Protein AF-A0A4U7F8F3-F1 (afdb_monomer)

Solvent-accessible surface area (backbone atoms only — not comparable to full-atom values): 6082 Å² total; per-residue (Å²): 110,51,50,64,53,14,52,54,34,30,51,51,12,53,49,30,37,76,73,66,38,24,72,71,12,37,61,33,18,54,53,15,28,51,27,18,53,56,33,23,55,53,24,49,52,49,16,52,54,25,49,74,71,72,36,58,70,35,15,55,49,23,49,51,39,22,58,34,30,50,32,49,26,54,17,33,49,25,46,36,50,22,25,52,34,54,61,68,69,50,56,68,66,64,32,48,52,24,50,52,52,19,52,52,30,48,54,56,28,72,71,49,85,64,76,52,72,67,56,45,35,52,58,69,67,68,114

Nearest PDB structures (foldseek):
  8tn1-assembly1_B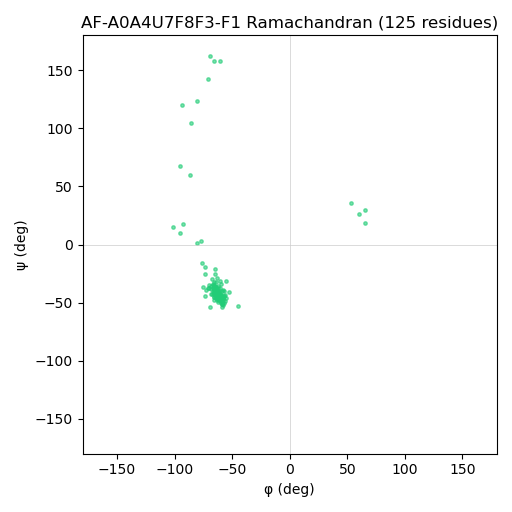  TM=7.000E-01  e=4.418E-02  synthetic construct
  8tn6-assembly1_C  TM=7.077E-01  e=1.074E-01  synthetic construct
  6x8n-assembly2_B  TM=7.030E-01  e=1.131E-01  synthetic construct
  8jh6-assembly1_B  TM=7.076E-01  e=5.145E-01  synthetic construct
  2cmr-assembly1_A  TM=4.660E-01  e=3.202E+00  Human immunodeficiency virus 1

Foldseek 3Di:
DLLVQLVVLLVVLVVCVVVVVLVVSQVSLVVSLVSLVVLLVVLCVQLVVCVVVVLNVLNVLSVLSNVLSVLLSQLSVLSNQLSVCSVVVHDPVSNVVSVVSSVVSVVVSVVRDRDDPVVSCVSVVVD

Secondary structure (DSSP, 8-state):
-HHHHHHHHHHHHHHHHHTT-HHHHHHHHHHHHHHHHHHHHHHHHHHHHHHHTT-HHHHHHHHHHHHHHHHHHHHHHHHHHHHHHHHTT--HHHHHHHHHHHHHHHHHHHTS-PPPHHHHHHHTT--

Structure (mmCIF, N/CA/C/O backbone):
data_AF-A0A4U7F8F3-F1
#
_entry.id   AF-A0A4U7F8F3-F1
#
loop_
_atom_site.group_PDB
_atom_site.id
_atom_site.type_symbol
_atom_site.label_atom_id
_atom_site.label_alt_id
_atom_site.label_comp_id
_atom_site.label_asym_id
_atom_site.label_entity_id
_atom_site.label_seq_id
_atom_site.pdbx_PDB_ins_code
_atom_site.Cartn_x
_atom_site.Cartn_y
_atom_site.Cartn_z
_atom_site.occupancy
_atom_site.B_iso_or_equiv
_atom_site.auth_seq_id
_atom_site.auth_comp_id
_atom_site.auth_asym_id
_atom_site.auth_atom_id
_atom_site.pdbx_PDB_model_num
ATOM 1 N N . MET A 1 1 ? -5.940 11.068 4.038 1.00 60.62 1 MET A N 1
ATOM 2 C CA . MET A 1 1 ? -5.203 11.660 2.894 1.00 60.62 1 MET A CA 1
ATOM 3 C C . MET A 1 1 ? -3.974 10.829 2.549 1.00 60.62 1 MET A C 1
ATOM 5 O O . MET A 1 1 ? -3.929 10.367 1.422 1.00 60.62 1 MET A O 1
ATOM 9 N N . ALA A 1 2 ? -3.088 10.517 3.509 1.00 78.19 2 ALA A N 1
ATOM 10 C CA . ALA A 1 2 ? -1.854 9.741 3.287 1.00 78.19 2 ALA A CA 1
ATOM 11 C C . ALA A 1 2 ? -2.012 8.472 2.415 1.00 78.19 2 ALA A C 1
ATOM 13 O O . ALA A 1 2 ? -1.358 8.373 1.383 1.00 78.19 2 ALA A O 1
ATOM 14 N N . ARG A 1 3 ? -2.952 7.564 2.732 1.00 86.69 3 ARG A N 1
ATOM 15 C CA . ARG A 1 3 ? -3.224 6.353 1.922 1.00 86.69 3 ARG A CA 1
ATOM 16 C C . ARG A 1 3 ? -3.581 6.650 0.454 1.00 86.69 3 ARG A C 1
ATOM 18 O O . ARG A 1 3 ? -3.107 5.974 -0.460 1.00 86.69 3 ARG A O 1
ATOM 25 N N . ASN A 1 4 ? -4.436 7.643 0.205 1.00 86.81 4 ASN A N 1
ATOM 26 C CA . ASN A 1 4 ? -4.878 7.985 -1.155 1.00 86.81 4 ASN A CA 1
ATOM 27 C C . ASN A 1 4 ? -3.736 8.618 -1.965 1.00 86.81 4 ASN A C 1
ATOM 29 O O . ASN A 1 4 ? -3.579 8.331 -3.155 1.00 86.81 4 ASN A O 1
ATOM 33 N N . ASP A 1 5 ? -2.911 9.432 -1.305 1.00 91.50 5 ASP A N 1
ATOM 34 C CA . ASP A 1 5 ? -1.719 10.035 -1.903 1.00 91.50 5 ASP A CA 1
ATOM 35 C C . ASP A 1 5 ? -0.667 8.954 -2.221 1.00 91.50 5 ASP A C 1
ATOM 37 O O . ASP A 1 5 ? -0.118 8.924 -3.326 1.00 91.50 5 ASP A O 1
ATOM 41 N N . ALA A 1 6 ? -0.461 7.995 -1.309 1.00 93.75 6 ALA A N 1
ATOM 42 C CA . ALA A 1 6 ? 0.402 6.830 -1.512 1.00 93.75 6 ALA A CA 1
ATOM 43 C C . ALA A 1 6 ? -0.064 5.977 -2.701 1.00 93.75 6 ALA A C 1
ATOM 45 O O . ALA A 1 6 ? 0.735 5.614 -3.560 1.00 93.75 6 ALA A O 1
ATOM 46 N N . THR A 1 7 ? -1.374 5.745 -2.818 1.00 94.62 7 THR A N 1
ATOM 47 C CA . THR A 1 7 ? -1.976 5.013 -3.945 1.00 94.62 7 THR A CA 1
ATOM 48 C C . THR A 1 7 ? -1.720 5.700 -5.280 1.00 94.62 7 THR A C 1
ATOM 50 O O . THR A 1 7 ? -1.308 5.049 -6.240 1.00 94.62 7 THR A O 1
ATOM 53 N N . THR A 1 8 ? -1.898 7.020 -5.330 1.00 96.38 8 THR A N 1
ATOM 54 C CA . THR A 1 8 ? -1.623 7.809 -6.537 1.00 96.38 8 THR A CA 1
ATOM 55 C C . THR A 1 8 ? -0.143 7.720 -6.915 1.00 96.38 8 THR A C 1
ATOM 57 O O . THR A 1 8 ? 0.187 7.410 -8.057 1.00 96.38 8 THR A O 1
ATOM 60 N N . THR A 1 9 ? 0.749 7.895 -5.939 1.00 96.88 9 THR A N 1
ATOM 61 C CA . THR A 1 9 ? 2.206 7.846 -6.145 1.00 96.88 9 THR A CA 1
ATOM 62 C C . THR A 1 9 ? 2.672 6.457 -6.596 1.00 96.88 9 THR A C 1
ATOM 64 O O . THR A 1 9 ? 3.494 6.323 -7.504 1.00 96.88 9 THR A O 1
ATOM 67 N N . ARG A 1 10 ? 2.108 5.386 -6.026 1.00 97.62 10 ARG A N 1
ATOM 68 C CA . ARG A 1 10 ? 2.381 4.011 -6.458 1.00 97.62 10 ARG A CA 1
ATOM 69 C C . ARG A 1 10 ? 2.010 3.821 -7.924 1.00 97.62 10 ARG A C 1
ATOM 71 O O . ARG A 1 10 ? 2.780 3.226 -8.674 1.00 97.62 10 ARG A O 1
ATOM 78 N N . ASP A 1 11 ? 0.838 4.302 -8.332 1.00 97.44 11 ASP A N 1
ATOM 79 C CA . ASP A 1 11 ? 0.353 4.145 -9.703 1.00 97.44 11 ASP A CA 1
ATOM 80 C C . ASP A 1 11 ? 1.230 4.911 -10.712 1.00 97.44 11 ASP A C 1
ATOM 82 O O . ASP A 1 11 ? 1.453 4.422 -11.825 1.00 97.44 11 ASP A O 1
ATOM 86 N N . GLU A 1 12 ? 1.819 6.044 -10.316 1.00 97.69 12 GLU A N 1
ATOM 87 C CA . GLU A 1 12 ? 2.866 6.728 -11.092 1.00 97.69 12 GLU A CA 1
ATOM 88 C C . GLU A 1 12 ? 4.106 5.838 -11.264 1.00 97.69 12 GLU A C 1
ATOM 90 O O . GLU A 1 12 ? 4.585 5.646 -12.386 1.00 97.69 12 GLU A O 1
ATOM 95 N N . GLY A 1 13 ? 4.586 5.219 -10.181 1.00 97.44 13 GLY A N 1
ATOM 96 C CA . GLY A 1 13 ? 5.722 4.296 -10.224 1.00 97.44 13 GLY A CA 1
ATOM 97 C C . GLY A 1 13 ? 5.466 3.046 -11.070 1.00 97.44 13 GLY A C 1
ATOM 98 O O . GLY A 1 13 ? 6.308 2.649 -11.878 1.00 97.44 13 GLY A O 1
ATOM 99 N N . VAL A 1 14 ? 4.272 2.458 -10.967 1.00 97.69 14 VAL A N 1
ATOM 100 C CA . VAL A 1 14 ? 3.837 1.335 -11.816 1.00 97.69 14 VAL A CA 1
ATOM 101 C C . VAL A 1 14 ? 3.752 1.757 -13.285 1.00 97.69 14 VAL A C 1
ATOM 103 O O . VAL A 1 14 ? 4.145 0.992 -14.168 1.00 97.69 14 VAL A O 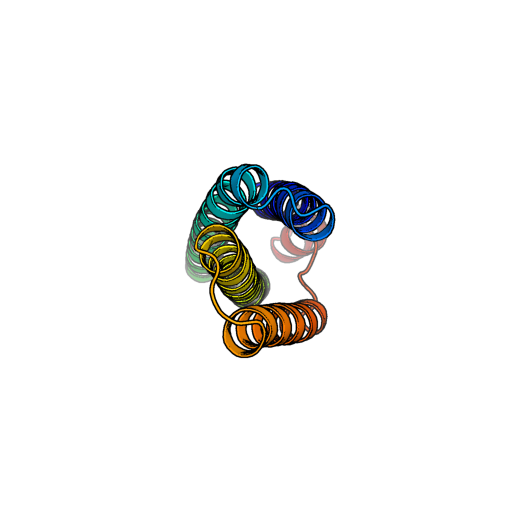1
ATOM 106 N N . THR A 1 15 ? 3.280 2.972 -13.570 1.00 98.25 15 THR A N 1
ATOM 107 C CA . THR A 1 15 ? 3.245 3.516 -14.936 1.00 98.25 15 THR A CA 1
ATOM 108 C C . THR A 1 15 ? 4.656 3.649 -15.506 1.00 98.25 15 THR A C 1
ATOM 110 O O . THR A 1 15 ? 4.930 3.110 -16.577 1.00 98.25 15 THR A O 1
ATOM 113 N N . ALA A 1 16 ? 5.583 4.252 -14.756 1.00 97.50 16 ALA A N 1
ATOM 114 C CA . ALA A 1 16 ? 6.984 4.362 -15.158 1.00 97.50 16 ALA A CA 1
ATOM 115 C C . ALA A 1 16 ? 7.638 2.984 -15.381 1.00 97.50 16 ALA A C 1
ATOM 117 O O . ALA A 1 16 ? 8.375 2.792 -16.352 1.00 97.50 16 ALA A O 1
ATOM 118 N N . PHE A 1 17 ? 7.330 1.996 -14.533 1.00 97.62 17 PHE A N 1
ATOM 119 C CA . PHE A 1 17 ? 7.798 0.621 -14.712 1.00 97.62 17 PHE A CA 1
ATOM 120 C C . PHE A 1 17 ? 7.293 0.014 -16.029 1.00 97.62 17 PHE A C 1
ATOM 122 O O . PHE A 1 17 ? 8.079 -0.566 -16.782 1.00 97.62 17 PHE A O 1
ATOM 129 N N . ASN A 1 18 ? 6.003 0.175 -16.339 1.00 96.62 18 ASN A N 1
ATOM 130 C CA . ASN A 1 18 ? 5.397 -0.335 -17.573 1.00 96.62 18 ASN A CA 1
ATOM 131 C C . ASN A 1 18 ? 5.982 0.327 -18.833 1.00 96.62 18 ASN A C 1
ATOM 133 O O . ASN A 1 18 ? 6.152 -0.344 -19.856 1.00 96.62 18 ASN A O 1
ATOM 137 N N . ASP A 1 19 ? 6.376 1.597 -18.734 1.00 97.94 19 ASP A N 1
ATOM 138 C CA . ASP A 1 19 ? 7.087 2.337 -19.783 1.00 97.94 19 ASP A CA 1
ATOM 139 C C . ASP A 1 19 ? 8.583 1.981 -19.878 1.00 97.94 19 ASP A C 1
ATOM 141 O O . ASP A 1 19 ? 9.307 2.515 -20.718 1.00 97.94 19 ASP A O 1
ATOM 145 N N . ARG A 1 20 ? 9.045 1.016 -19.069 1.00 96.06 20 ARG A N 1
ATOM 146 C CA . ARG A 1 20 ? 10.438 0.548 -18.965 1.00 96.06 20 ARG A CA 1
ATOM 147 C C . ARG A 1 20 ? 11.411 1.595 -18.423 1.00 96.06 20 ARG A C 1
ATOM 149 O O . ARG A 1 20 ? 12.626 1.431 -18.544 1.00 96.06 20 ARG A O 1
ATOM 156 N N . ASN A 1 21 ? 10.898 2.627 -17.760 1.00 97.06 21 ASN A N 1
ATOM 157 C CA . ASN A 1 21 ? 11.686 3.634 -17.058 1.00 97.06 21 ASN A CA 1
ATOM 158 C C . ASN A 1 21 ? 11.986 3.155 -15.626 1.00 97.06 21 ASN A C 1
ATOM 160 O O . ASN A 1 21 ? 11.602 3.782 -14.645 1.00 97.06 21 ASN A O 1
ATOM 164 N N . TYR A 1 22 ? 12.669 2.012 -15.486 1.00 94.88 22 TYR A N 1
ATOM 165 C CA . TYR A 1 22 ? 12.812 1.313 -14.195 1.00 94.88 22 TYR A CA 1
ATOM 166 C C . TYR A 1 22 ? 13.511 2.132 -13.105 1.00 94.88 22 TYR A C 1
ATOM 168 O O . TYR A 1 22 ? 13.202 1.974 -11.930 1.00 94.88 22 TYR A O 1
ATOM 176 N N . THR A 1 23 ? 14.444 3.009 -13.478 1.00 96.38 23 THR A N 1
ATOM 177 C CA . THR A 1 23 ? 15.085 3.924 -12.524 1.00 96.38 23 THR A CA 1
ATOM 178 C C . THR A 1 23 ? 14.096 4.964 -12.003 1.00 96.38 23 THR A C 1
ATOM 180 O O . THR A 1 23 ? 14.064 5.211 -10.806 1.00 96.38 23 THR A O 1
ATOM 183 N N . GLU A 1 24 ? 13.269 5.531 -12.882 1.00 96.94 24 GLU A N 1
ATOM 184 C CA . GLU A 1 24 ? 12.262 6.542 -12.528 1.00 96.94 24 GLU A CA 1
ATOM 185 C C . GLU A 1 24 ? 11.066 5.933 -11.787 1.00 96.94 24 GLU A C 1
ATOM 187 O O . GLU A 1 24 ? 10.357 6.642 -11.088 1.00 96.94 24 GLU A O 1
ATOM 192 N N . ALA A 1 25 ? 10.860 4.619 -11.901 1.00 97.50 25 ALA A N 1
ATOM 193 C CA . ALA A 1 25 ? 9.845 3.893 -11.149 1.00 97.50 25 ALA A CA 1
ATOM 194 C C . ALA A 1 25 ? 10.202 3.705 -9.663 1.00 97.50 25 ALA A C 1
ATOM 196 O O . ALA A 1 25 ? 9.304 3.536 -8.847 1.00 97.50 25 ALA A O 1
ATOM 197 N N . ILE A 1 26 ? 11.490 3.703 -9.296 1.00 98.38 26 ILE A N 1
ATOM 198 C CA . ILE A 1 26 ? 11.930 3.359 -7.932 1.00 98.38 26 ILE A CA 1
ATOM 199 C C . ILE A 1 26 ? 11.523 4.428 -6.918 1.00 98.38 26 ILE A C 1
ATOM 201 O O . ILE A 1 26 ? 10.862 4.094 -5.941 1.00 98.38 26 ILE A O 1
ATOM 205 N N . ASP A 1 27 ? 11.870 5.690 -7.164 1.00 97.75 27 ASP A N 1
ATOM 206 C CA . ASP A 1 27 ? 11.596 6.798 -6.240 1.00 97.75 27 ASP A CA 1
ATOM 207 C C . ASP A 1 27 ? 10.099 6.936 -5.872 1.00 97.75 27 ASP A C 1
ATOM 209 O O . ASP A 1 27 ? 9.787 7.008 -4.678 1.00 97.75 27 ASP A O 1
ATOM 213 N N . PRO A 1 28 ? 9.139 6.931 -6.825 1.00 98.00 28 PRO A N 1
ATOM 214 C CA . PRO A 1 28 ? 7.720 6.974 -6.481 1.00 98.00 28 PRO A CA 1
ATOM 215 C C . PRO A 1 28 ? 7.251 5.709 -5.752 1.00 98.00 28 PRO A C 1
ATOM 217 O O . PRO A 1 28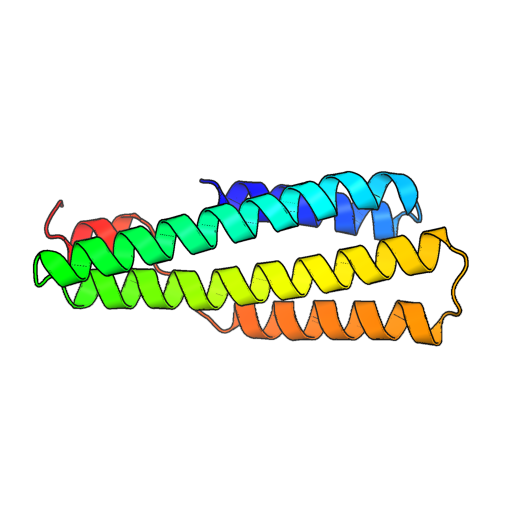 ? 6.440 5.815 -4.840 1.00 98.00 28 PRO A O 1
ATOM 220 N N . LEU A 1 29 ? 7.775 4.520 -6.074 1.00 98.06 29 LEU A N 1
ATOM 221 C CA . LEU A 1 29 ? 7.419 3.294 -5.345 1.00 98.06 29 LEU A CA 1
ATOM 222 C C . LEU A 1 29 ? 7.950 3.300 -3.903 1.00 98.06 29 LEU A C 1
ATOM 224 O O . LEU A 1 29 ? 7.242 2.865 -3.001 1.00 98.06 29 LEU A O 1
ATOM 228 N N . GLU A 1 30 ? 9.155 3.821 -3.661 1.00 98.31 30 GLU A N 1
ATOM 229 C CA . GLU A 1 30 ? 9.692 4.022 -2.305 1.00 98.31 30 GLU A CA 1
ATOM 230 C C . GLU A 1 30 ? 8.873 5.055 -1.524 1.00 98.31 30 GLU A C 1
ATOM 232 O O . GLU A 1 30 ? 8.532 4.830 -0.364 1.00 98.31 30 GLU A O 1
ATOM 237 N N . THR A 1 31 ? 8.510 6.163 -2.174 1.00 97.88 31 THR A N 1
ATOM 238 C CA . THR A 1 31 ? 7.676 7.209 -1.566 1.00 97.88 31 THR A CA 1
ATOM 239 C C . THR A 1 31 ? 6.288 6.678 -1.216 1.00 97.88 31 THR A C 1
ATOM 241 O O . THR A 1 31 ? 5.785 6.927 -0.124 1.00 97.88 31 THR A O 1
ATOM 244 N N . ALA A 1 32 ? 5.674 5.918 -2.124 1.00 97.44 32 ALA A N 1
ATOM 245 C CA . ALA A 1 32 ? 4.382 5.295 -1.891 1.00 97.44 32 ALA A CA 1
ATOM 246 C C . ALA A 1 32 ? 4.432 4.266 -0.760 1.00 97.44 32 ALA A C 1
ATOM 248 O O . ALA A 1 32 ? 3.524 4.247 0.062 1.00 97.44 32 ALA A O 1
ATOM 249 N N . LEU A 1 33 ? 5.490 3.448 -0.692 1.00 97.88 33 LEU A N 1
ATOM 250 C CA . LEU A 1 33 ? 5.676 2.480 0.388 1.00 97.88 33 LEU A CA 1
ATOM 251 C C . LEU A 1 33 ? 5.705 3.179 1.751 1.00 97.88 33 LEU A C 1
ATOM 253 O O . LEU A 1 33 ? 4.897 2.847 2.610 1.00 97.88 33 LEU A O 1
ATOM 257 N N . SER A 1 34 ? 6.544 4.208 1.900 1.00 97.44 34 SER A N 1
ATOM 258 C CA . SER A 1 34 ? 6.591 5.012 3.128 1.00 97.44 34 SER A CA 1
ATOM 259 C C . SER A 1 34 ? 5.235 5.648 3.448 1.00 97.44 34 SER A C 1
ATOM 261 O O . SER A 1 34 ? 4.835 5.694 4.603 1.00 97.44 34 SER A O 1
ATOM 263 N N . GLY A 1 35 ? 4.504 6.123 2.435 1.00 96.94 35 GLY A N 1
ATOM 264 C CA . GLY A 1 35 ? 3.180 6.711 2.635 1.00 96.94 35 GLY A CA 1
ATOM 265 C C . GLY A 1 35 ? 2.113 5.707 3.085 1.00 96.94 35 GLY A C 1
ATOM 266 O O . GLY A 1 35 ? 1.178 6.100 3.784 1.00 96.94 35 GLY A O 1
ATOM 267 N N . TYR A 1 36 ? 2.229 4.434 2.696 1.00 96.50 36 TYR A N 1
ATOM 268 C CA . TYR A 1 36 ? 1.374 3.369 3.218 1.00 96.50 36 TYR A CA 1
ATOM 269 C C . TYR A 1 36 ? 1.750 2.999 4.654 1.00 96.50 36 TYR A C 1
ATOM 271 O O . TYR A 1 36 ? 0.850 2.925 5.480 1.00 96.50 36 TYR A O 1
ATOM 279 N N . GLU A 1 37 ? 3.041 2.860 4.968 1.00 95.69 37 GLU A N 1
ATOM 280 C CA . GLU A 1 37 ? 3.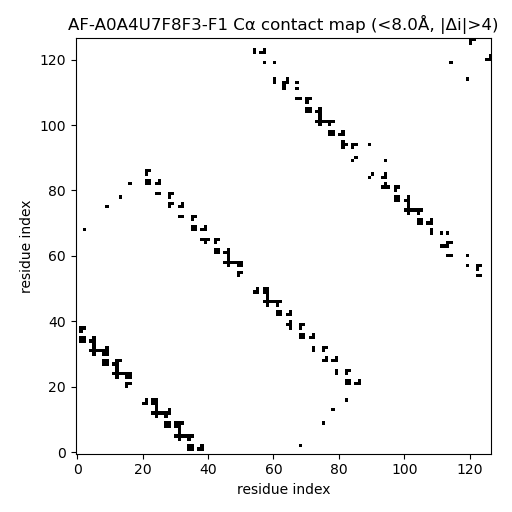521 2.594 6.337 1.00 95.69 37 GLU A CA 1
ATOM 281 C C . GLU A 1 37 ? 3.065 3.700 7.313 1.00 95.69 37 GLU A C 1
ATOM 283 O O . GLU A 1 37 ? 2.478 3.415 8.354 1.00 95.69 37 GLU A O 1
ATOM 288 N N . ASP A 1 38 ? 3.206 4.975 6.929 1.00 95.31 38 ASP A N 1
ATOM 289 C CA . ASP A 1 38 ? 2.723 6.112 7.730 1.00 95.31 38 ASP A CA 1
ATOM 290 C C . ASP A 1 38 ? 1.190 6.093 7.914 1.00 95.31 38 ASP A C 1
ATOM 292 O O . ASP A 1 38 ? 0.660 6.515 8.948 1.00 95.31 38 ASP A O 1
ATOM 296 N N . ALA A 1 39 ? 0.445 5.655 6.892 1.00 92.94 39 ALA A N 1
ATOM 297 C CA . ALA A 1 39 ? -1.010 5.556 6.965 1.00 92.94 39 ALA A CA 1
ATOM 298 C C . ALA A 1 39 ? -1.462 4.391 7.856 1.00 92.94 39 ALA A C 1
ATOM 300 O O . ALA A 1 39 ? -2.431 4.553 8.597 1.00 92.94 39 ALA A O 1
ATOM 301 N N . GLU A 1 40 ? -0.766 3.256 7.796 1.00 94.38 40 GLU A N 1
ATOM 302 C CA . GLU A 1 40 ? -0.990 2.088 8.648 1.00 94.38 40 GLU A CA 1
ATOM 303 C C . GLU A 1 40 ? -0.817 2.462 10.123 1.00 94.38 40 GLU A C 1
ATOM 305 O O . GLU A 1 40 ? -1.745 2.274 10.911 1.00 94.38 40 GLU A O 1
ATOM 310 N N . ASP A 1 41 ? 0.306 3.101 10.468 1.00 94.00 41 ASP A N 1
ATOM 311 C CA . ASP A 1 41 ? 0.576 3.596 11.822 1.00 94.00 41 ASP A CA 1
ATOM 312 C C . ASP A 1 41 ? -0.527 4.555 12.300 1.00 94.00 41 ASP A C 1
ATOM 314 O O . ASP A 1 41 ? -1.024 4.445 13.425 1.00 94.00 41 ASP A O 1
ATOM 318 N N . GLY A 1 42 ? -0.969 5.470 11.429 1.00 93.00 42 GLY A N 1
ATOM 319 C CA . GLY A 1 42 ? -2.047 6.409 11.741 1.00 93.00 42 GLY A CA 1
ATOM 320 C C . GLY A 1 42 ? -3.399 5.734 12.002 1.00 93.00 42 GLY A C 1
ATOM 321 O O . GLY A 1 42 ? -4.130 6.152 12.903 1.00 93.00 42 GLY A O 1
ATOM 322 N N . PHE A 1 43 ? -3.748 4.689 11.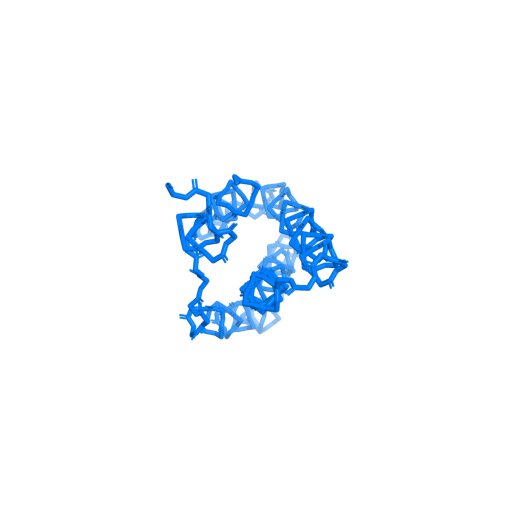247 1.00 92.62 43 PHE A N 1
ATOM 323 C CA . PHE A 1 43 ? -4.965 3.914 11.500 1.00 92.62 43 PHE A CA 1
ATOM 324 C C . PHE A 1 43 ? -4.854 3.065 12.769 1.00 92.62 43 PHE A C 1
ATOM 326 O O . PHE A 1 43 ? -5.825 2.989 13.520 1.00 92.62 43 PHE A O 1
ATOM 333 N N . ALA A 1 44 ? -3.684 2.491 13.054 1.00 94.25 44 ALA A N 1
ATOM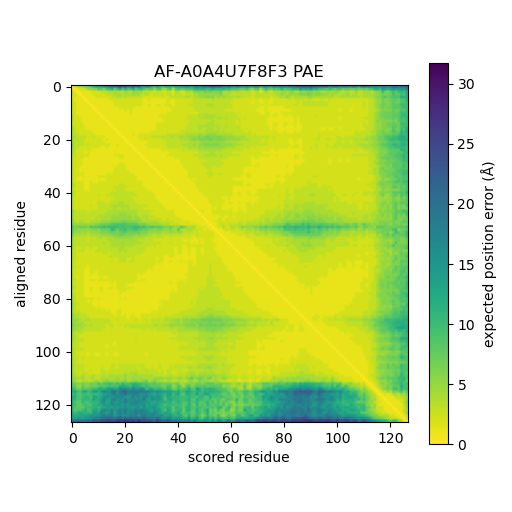 334 C CA . ALA A 1 44 ? -3.449 1.727 14.275 1.00 94.25 44 ALA A CA 1
ATOM 335 C C . ALA A 1 44 ? -3.555 2.612 15.529 1.00 94.25 44 ALA A C 1
ATOM 337 O O . ALA A 1 44 ? -4.182 2.221 16.517 1.00 94.25 44 ALA A O 1
ATOM 338 N N . GLU A 1 45 ? -3.011 3.833 15.482 1.00 93.44 45 GLU A N 1
ATOM 339 C CA . GLU A 1 45 ? -3.180 4.820 16.554 1.00 93.44 45 GLU A CA 1
ATOM 340 C C . GLU A 1 45 ? -4.659 5.192 16.736 1.00 93.44 45 GLU A C 1
ATOM 342 O O . GLU A 1 45 ? -5.161 5.209 17.862 1.00 93.44 45 GLU A O 1
ATOM 347 N N . ALA A 1 46 ? -5.385 5.430 15.639 1.00 90.19 46 ALA A N 1
ATOM 348 C CA . ALA A 1 46 ? -6.810 5.750 15.687 1.00 90.19 46 ALA A CA 1
ATOM 349 C C . ALA A 1 46 ? -7.659 4.604 16.266 1.00 90.19 46 ALA A C 1
ATOM 351 O O . ALA A 1 46 ? -8.547 4.867 17.078 1.00 90.19 46 ALA A O 1
ATOM 352 N N . ALA A 1 47 ? -7.361 3.349 15.911 1.00 91.38 47 ALA A N 1
ATOM 353 C CA . ALA A 1 47 ? -8.013 2.172 16.484 1.00 91.38 47 ALA A CA 1
ATOM 354 C C . ALA A 1 47 ? -7.793 2.093 18.001 1.00 91.38 47 ALA A C 1
ATOM 356 O O . ALA A 1 47 ? -8.747 1.921 18.761 1.00 91.38 47 ALA A O 1
ATOM 357 N N . GLY A 1 48 ? -6.548 2.298 18.449 1.00 92.12 48 GLY A N 1
ATOM 358 C CA . GLY A 1 48 ? -6.206 2.335 19.870 1.00 92.12 48 GLY A CA 1
ATOM 359 C C . GLY A 1 48 ? -6.969 3.424 20.626 1.00 92.12 48 GLY A C 1
ATOM 360 O O . GLY A 1 48 ? -7.563 3.149 21.666 1.00 92.12 48 GLY A O 1
ATOM 361 N N . LEU A 1 49 ? -7.026 4.639 20.074 1.00 92.44 49 LEU A N 1
ATOM 362 C CA . LEU A 1 49 ? -7.775 5.749 20.669 1.00 92.44 49 LEU A CA 1
ATOM 363 C C . LEU A 1 49 ? -9.283 5.476 20.729 1.00 92.44 49 LEU A C 1
ATOM 365 O O . LEU A 1 49 ? -9.905 5.785 21.742 1.00 92.44 49 LEU A O 1
ATOM 369 N N . ALA A 1 50 ? -9.871 4.897 19.679 1.00 90.00 50 ALA A N 1
ATOM 370 C CA . ALA A 1 50 ? -11.286 4.527 19.654 1.00 90.00 50 ALA A CA 1
ATOM 371 C C . ALA A 1 50 ? -11.614 3.459 20.712 1.00 90.00 50 ALA A C 1
ATOM 373 O O . ALA A 1 50 ? -12.592 3.594 21.448 1.00 90.00 50 ALA A O 1
ATOM 374 N N . ALA A 1 51 ? -10.756 2.446 20.854 1.00 90.62 51 ALA A N 1
ATOM 375 C CA . ALA A 1 51 ? -10.897 1.425 21.886 1.00 90.62 51 ALA A CA 1
ATOM 376 C C . ALA A 1 51 ? -10.764 2.006 23.307 1.00 90.62 51 ALA A C 1
ATOM 378 O O . ALA A 1 51 ? -11.485 1.592 24.212 1.00 90.62 51 ALA A O 1
ATOM 379 N N . GLU A 1 52 ? -9.886 2.995 23.517 1.00 94.00 52 GLU A N 1
ATOM 380 C CA . GLU A 1 52 ? -9.729 3.680 24.810 1.00 94.00 52 GLU A CA 1
ATOM 381 C C . GLU A 1 52 ? -10.973 4.470 25.247 1.00 94.00 52 GLU A C 1
ATOM 383 O O . GLU A 1 52 ? -11.167 4.678 26.448 1.00 94.00 52 GLU A O 1
ATOM 388 N N . ILE A 1 53 ? -11.808 4.910 24.300 1.00 92.50 53 ILE A N 1
ATOM 389 C CA . ILE A 1 53 ? -13.057 5.641 24.569 1.00 92.50 53 ILE A CA 1
ATOM 390 C C . ILE A 1 53 ? -14.314 4.761 24.462 1.00 92.50 53 ILE A C 1
ATOM 392 O O . ILE A 1 53 ? -15.417 5.300 24.414 1.00 92.50 53 ILE A O 1
ATOM 396 N N . ASP A 1 54 ? -14.151 3.432 24.461 1.00 91.81 54 ASP A N 1
ATOM 397 C CA . ASP A 1 54 ? -15.223 2.430 24.340 1.00 91.81 54 ASP A CA 1
ATOM 398 C C . ASP A 1 54 ? -16.038 2.525 23.024 1.00 91.81 54 ASP A C 1
ATOM 400 O O . ASP A 1 54 ? -17.188 2.087 22.957 1.00 91.81 54 ASP A O 1
ATOM 404 N N . GLU A 1 55 ? -15.445 3.059 21.949 1.00 88.56 55 GLU A N 1
ATOM 405 C CA . GLU A 1 55 ? -16.061 3.154 20.616 1.00 88.56 55 GLU A CA 1
ATOM 406 C C . GLU A 1 55 ? -15.649 1.960 19.733 1.00 88.56 55 GLU A C 1
ATOM 408 O O . GLU A 1 55 ? -14.927 2.101 18.742 1.00 88.56 55 GLU A O 1
ATOM 413 N N . GLU A 1 56 ? -16.115 0.757 20.095 1.00 88.81 56 GLU A N 1
ATOM 414 C CA . GLU A 1 56 ? -15.745 -0.517 19.442 1.00 88.81 56 GLU A CA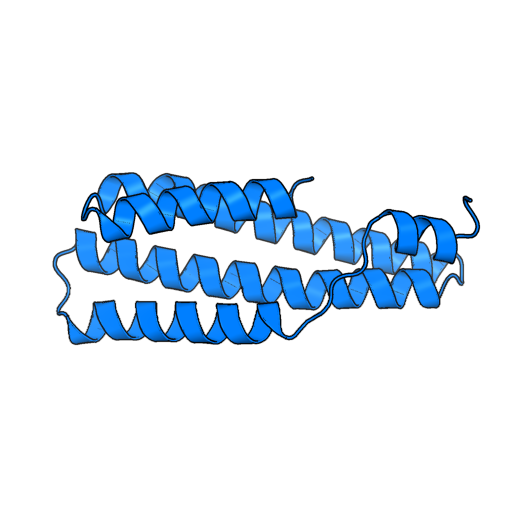 1
ATOM 415 C C . GLU A 1 56 ? -15.955 -0.497 17.917 1.00 88.81 56 GLU A C 1
ATOM 417 O O . GLU A 1 56 ? -15.103 -0.953 17.162 1.00 88.81 56 GLU A O 1
ATOM 422 N N . SER A 1 57 ? -17.050 0.098 17.433 1.00 87.75 57 SER A N 1
ATOM 423 C CA . SER A 1 57 ? -17.322 0.168 15.989 1.00 87.75 57 SER A CA 1
ATOM 424 C C . SER A 1 57 ? -16.320 1.040 15.228 1.00 87.75 57 SER A C 1
ATOM 426 O O . SER A 1 57 ? -16.011 0.748 14.076 1.00 87.75 57 SER A O 1
ATOM 428 N N . ALA A 1 58 ? -15.811 2.110 15.845 1.00 87.00 58 ALA A N 1
ATOM 429 C CA . ALA A 1 58 ? -14.782 2.941 15.228 1.00 87.00 58 ALA A CA 1
ATOM 430 C C . ALA A 1 58 ? -13.414 2.244 15.262 1.00 87.00 58 ALA A C 1
ATOM 432 O O . ALA A 1 58 ? -12.675 2.325 14.281 1.00 87.00 58 ALA A O 1
ATOM 433 N N . ALA A 1 59 ? -13.116 1.510 16.341 1.00 90.88 59 ALA A N 1
ATOM 434 C CA . ALA A 1 59 ? -11.921 0.678 16.428 1.00 90.88 59 ALA A CA 1
ATOM 435 C C . ALA A 1 59 ? -11.898 -0.384 15.314 1.00 90.88 59 ALA A C 1
ATOM 437 O O . ALA A 1 59 ? -10.939 -0.416 14.547 1.00 90.88 59 ALA A O 1
ATOM 438 N N . ASP A 1 60 ? -12.986 -1.142 15.132 1.00 91.62 60 ASP A N 1
ATOM 439 C CA . ASP A 1 60 ? -13.108 -2.171 14.085 1.00 91.62 60 ASP A CA 1
ATOM 440 C C . ASP A 1 60 ? -12.891 -1.604 12.666 1.00 91.62 60 ASP A C 1
ATOM 442 O O . ASP A 1 60 ? -12.258 -2.229 11.806 1.00 91.62 60 ASP A O 1
ATOM 446 N N . ILE A 1 61 ? -13.413 -0.399 12.398 1.00 90.88 61 ILE A N 1
ATOM 447 C CA . ILE A 1 61 ? -13.223 0.275 11.105 1.00 90.88 61 ILE A CA 1
ATOM 448 C C . ILE A 1 61 ? -11.749 0.634 10.897 1.00 90.88 61 ILE A C 1
ATOM 450 O O . ILE A 1 61 ? -11.211 0.417 9.808 1.00 90.88 61 ILE A O 1
ATOM 454 N N . CYS A 1 62 ? -11.096 1.185 11.920 1.00 91.50 62 CYS A N 1
ATOM 455 C CA . CYS A 1 62 ? -9.684 1.535 11.852 1.00 91.50 62 CYS A CA 1
ATOM 456 C C . CYS A 1 62 ? -8.796 0.291 11.709 1.00 91.50 62 CYS A C 1
ATOM 458 O O . CYS A 1 62 ? -7.891 0.310 10.883 1.00 91.50 62 CYS A O 1
ATOM 460 N N . GLU A 1 63 ? -9.088 -0.804 12.411 1.00 93.75 63 GLU A N 1
ATOM 461 C CA . GLU A 1 63 ? -8.374 -2.082 12.262 1.00 93.75 63 GLU A CA 1
ATOM 462 C C . GLU A 1 63 ? -8.520 -2.658 10.847 1.00 93.75 63 GLU A C 1
ATOM 464 O O . GLU A 1 63 ? -7.536 -3.052 10.227 1.00 93.75 63 GLU A O 1
ATOM 469 N N . THR A 1 64 ? -9.722 -2.600 10.267 1.00 94.31 64 THR A N 1
ATOM 470 C CA . THR A 1 64 ? -9.931 -2.999 8.863 1.00 94.31 64 THR A CA 1
ATOM 471 C C . THR A 1 64 ? -9.095 -2.143 7.901 1.00 94.31 64 THR A C 1
ATOM 473 O O . THR A 1 64 ? -8.580 -2.639 6.897 1.00 94.31 64 THR A O 1
ATOM 476 N N . ALA A 1 65 ? -8.951 -0.846 8.192 1.00 92.44 65 ALA A N 1
ATOM 477 C CA . ALA A 1 65 ? -8.119 0.054 7.400 1.00 92.44 65 ALA A CA 1
ATOM 478 C C . ALA A 1 65 ? -6.615 -0.239 7.558 1.00 92.44 65 ALA A C 1
ATOM 480 O O . ALA A 1 65 ? -5.885 -0.109 6.574 1.00 92.44 65 ALA A O 1
ATOM 481 N N . VAL A 1 66 ? -6.164 -0.660 8.748 1.00 94.81 66 VAL A N 1
ATOM 482 C CA . VAL A 1 66 ? -4.795 -1.158 8.985 1.00 94.81 66 VAL A CA 1
ATOM 483 C C . VAL A 1 66 ? -4.525 -2.368 8.097 1.00 94.81 66 VAL A C 1
ATOM 485 O O . VAL A 1 66 ? -3.582 -2.333 7.310 1.00 94.81 66 VAL A O 1
ATOM 488 N N . ASP A 1 67 ? -5.387 -3.387 8.147 1.00 95.69 67 ASP A N 1
ATOM 489 C CA . ASP A 1 67 ? -5.204 -4.628 7.386 1.00 95.69 67 ASP A CA 1
ATOM 490 C C . ASP A 1 67 ? -5.108 -4.376 5.872 1.00 95.69 67 ASP A C 1
ATOM 492 O O . ASP A 1 67 ? -4.212 -4.892 5.201 1.00 95.69 67 ASP A O 1
ATOM 496 N N . GLU A 1 68 ? -5.999 -3.550 5.311 1.00 95.62 68 GLU A N 1
ATOM 497 C CA . GLU A 1 68 ? -5.934 -3.207 3.884 1.00 95.62 68 GLU A CA 1
ATOM 498 C C . GLU A 1 68 ? -4.671 -2.419 3.538 1.00 95.62 68 GLU A C 1
ATOM 500 O O . GLU A 1 68 ? -4.023 -2.704 2.528 1.00 95.62 68 GLU A O 1
ATOM 505 N N . THR A 1 69 ? -4.301 -1.448 4.375 1.00 95.25 69 THR A N 1
ATOM 506 C CA . THR A 1 69 ? -3.139 -0.586 4.129 1.00 95.25 69 THR A CA 1
ATOM 507 C C . THR A 1 69 ? -1.837 -1.386 4.180 1.00 95.25 69 THR A C 1
ATOM 509 O O . THR A 1 69 ? -0.980 -1.194 3.313 1.00 95.25 69 THR A O 1
ATOM 512 N N . ALA A 1 70 ? -1.720 -2.341 5.104 1.00 96.88 70 ALA A N 1
ATOM 513 C CA . ALA A 1 70 ? -0.579 -3.248 5.196 1.00 96.88 70 ALA A CA 1
ATOM 514 C C . ALA A 1 70 ? -0.417 -4.085 3.912 1.00 96.88 70 ALA A C 1
ATOM 516 O O . ALA A 1 70 ? 0.675 -4.177 3.347 1.00 96.88 70 ALA A O 1
ATOM 517 N N . ILE A 1 71 ? -1.516 -4.617 3.362 1.00 97.69 71 ILE A N 1
ATOM 518 C CA . ILE A 1 71 ? -1.471 -5.367 2.095 1.00 97.69 71 ILE A CA 1
ATOM 519 C C . ILE A 1 71 ? -1.065 -4.452 0.925 1.00 97.69 71 ILE A C 1
ATOM 521 O O . ILE A 1 71 ? -0.321 -4.870 0.033 1.00 97.69 71 ILE A O 1
ATOM 525 N N . GLN A 1 72 ? -1.500 -3.187 0.913 1.00 97.50 72 GLN A N 1
ATOM 526 C CA . GLN A 1 72 ? -1.062 -2.217 -0.100 1.00 97.50 72 GLN A CA 1
ATOM 527 C C . GLN A 1 72 ? 0.436 -1.881 0.012 1.00 97.50 72 GLN A C 1
ATOM 529 O O . GLN A 1 72 ? 1.102 -1.707 -1.021 1.00 97.50 72 GLN A O 1
ATOM 534 N N . ALA A 1 73 ? 0.984 -1.818 1.229 1.00 98.00 73 ALA A N 1
ATOM 535 C CA . ALA A 1 73 ? 2.419 -1.674 1.464 1.00 98.00 73 ALA A CA 1
ATOM 536 C C . ALA A 1 73 ? 3.184 -2.891 0.916 1.00 98.00 73 ALA A C 1
ATOM 538 O O . ALA A 1 73 ? 4.112 -2.727 0.117 1.00 98.00 73 ALA A O 1
ATOM 539 N N . ASP A 1 74 ? 2.729 -4.109 1.221 1.00 98.25 74 ASP A N 1
ATOM 540 C CA . ASP A 1 74 ? 3.310 -5.354 0.705 1.00 98.25 74 ASP A CA 1
ATOM 541 C C . ASP A 1 74 ? 3.261 -5.431 -0.830 1.00 98.25 74 ASP A C 1
ATOM 543 O O . ASP A 1 74 ? 4.262 -5.759 -1.485 1.00 98.25 74 ASP A O 1
ATOM 547 N N . ALA A 1 75 ? 2.133 -5.048 -1.437 1.00 98.00 75 ALA A N 1
ATOM 548 C CA . ALA A 1 75 ? 2.010 -4.924 -2.886 1.00 98.00 75 ALA A CA 1
ATOM 549 C C . ALA A 1 75 ? 3.067 -3.955 -3.440 1.00 98.00 75 ALA A C 1
ATOM 551 O O . ALA A 1 75 ? 3.811 -4.278 -4.373 1.00 98.00 75 ALA A O 1
ATOM 552 N N . THR A 1 76 ? 3.178 -2.769 -2.849 1.00 98.38 76 THR A N 1
ATOM 553 C CA . THR A 1 76 ? 4.109 -1.726 -3.298 1.00 98.38 76 THR A CA 1
ATOM 554 C C . THR A 1 76 ? 5.568 -2.159 -3.145 1.00 98.38 76 THR A C 1
ATOM 556 O O . THR A 1 76 ? 6.377 -1.933 -4.047 1.00 98.38 76 THR A O 1
ATOM 559 N N . SER A 1 77 ? 5.898 -2.877 -2.073 1.00 98.56 77 SER A N 1
ATOM 560 C CA . SER A 1 77 ? 7.210 -3.491 -1.855 1.00 98.56 77 SER A CA 1
ATOM 561 C C . SER A 1 77 ? 7.555 -4.530 -2.934 1.00 98.56 77 SER A C 1
ATOM 563 O O . SER A 1 77 ? 8.682 -4.561 -3.454 1.00 98.56 77 SER A O 1
ATOM 565 N N . ALA A 1 78 ? 6.579 -5.337 -3.364 1.00 98.56 78 ALA A N 1
ATOM 566 C CA . ALA A 1 78 ? 6.753 -6.264 -4.481 1.00 98.56 78 ALA A CA 1
ATOM 567 C C . ALA A 1 78 ? 6.982 -5.525 -5.813 1.00 98.56 78 ALA A C 1
ATOM 569 O O . ALA A 1 78 ? 7.900 -5.876 -6.561 1.00 98.56 78 ALA A O 1
ATOM 570 N N . ALA A 1 79 ? 6.230 -4.455 -6.091 1.00 98.25 79 ALA A N 1
ATOM 571 C CA . ALA A 1 79 ? 6.449 -3.618 -7.274 1.00 98.25 79 ALA A CA 1
ATOM 572 C C . ALA A 1 79 ? 7.840 -2.954 -7.263 1.00 98.25 79 ALA A C 1
ATOM 574 O O . ALA A 1 79 ? 8.540 -2.953 -8.279 1.00 98.25 79 ALA A O 1
ATOM 575 N N . LEU A 1 80 ? 8.288 -2.454 -6.107 1.00 98.50 80 LEU A N 1
ATOM 576 C CA . LEU A 1 80 ? 9.628 -1.891 -5.926 1.00 98.50 80 LEU A CA 1
ATOM 577 C C . LEU A 1 80 ? 10.719 -2.942 -6.171 1.00 98.50 80 LEU A C 1
ATOM 579 O O . LEU A 1 80 ? 11.730 -2.664 -6.824 1.00 98.50 80 LEU A O 1
ATOM 583 N N . SER A 1 81 ? 10.506 -4.166 -5.689 1.00 98.56 81 SER A N 1
ATOM 584 C CA . SER A 1 81 ? 11.396 -5.301 -5.944 1.00 98.56 81 SER A CA 1
ATOM 585 C C . SER A 1 81 ? 11.472 -5.630 -7.437 1.00 98.56 81 SER A C 1
ATOM 587 O O . SER A 1 81 ? 12.577 -5.785 -7.963 1.00 98.56 81 SER A O 1
ATOM 589 N N . ALA A 1 82 ? 10.340 -5.625 -8.152 1.00 98.25 82 ALA A N 1
ATOM 590 C CA . ALA A 1 82 ? 10.308 -5.790 -9.606 1.00 98.25 82 ALA A CA 1
ATOM 591 C C . ALA A 1 82 ? 11.103 -4.687 -10.325 1.00 98.25 82 ALA A C 1
ATOM 593 O O . ALA A 1 82 ? 11.937 -4.988 -11.181 1.00 98.25 82 ALA A O 1
ATOM 594 N N . ALA A 1 83 ? 10.898 -3.417 -9.954 1.00 98.31 83 ALA A N 1
ATOM 595 C CA . ALA A 1 83 ? 11.605 -2.275 -10.538 1.00 98.31 83 ALA A CA 1
ATOM 596 C C . ALA A 1 83 ? 13.122 -2.360 -10.323 1.00 98.31 83 ALA A C 1
ATOM 598 O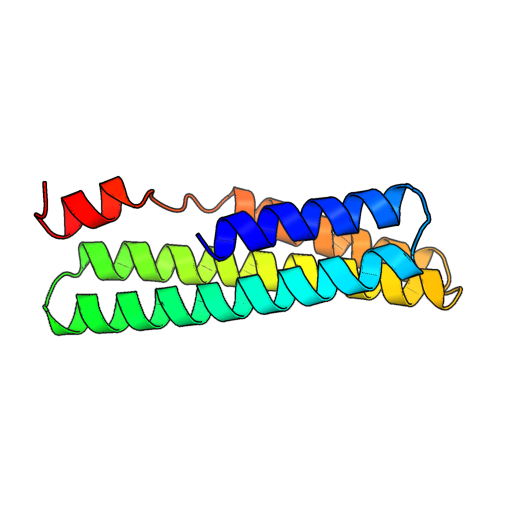 O . ALA A 1 83 ? 13.901 -2.190 -11.264 1.00 98.31 83 ALA A O 1
ATOM 599 N N . ARG A 1 84 ? 13.560 -2.698 -9.105 1.00 98.38 84 ARG A N 1
ATOM 600 C CA . ARG A 1 84 ? 14.980 -2.893 -8.781 1.00 98.38 84 ARG A CA 1
ATOM 601 C C . ARG A 1 84 ? 15.579 -4.085 -9.528 1.00 98.38 84 ARG A C 1
ATOM 603 O O . ARG A 1 84 ? 16.696 -3.970 -10.029 1.00 98.38 84 ARG A O 1
ATOM 610 N N . ALA A 1 85 ? 14.858 -5.202 -9.629 1.00 98.19 85 ALA A N 1
ATOM 611 C CA . ALA A 1 85 ? 15.293 -6.373 -10.388 1.00 98.19 85 ALA A CA 1
ATOM 612 C C . ALA A 1 85 ? 15.470 -6.035 -11.877 1.00 98.19 85 ALA A C 1
ATOM 614 O O . ALA A 1 85 ? 16.531 -6.296 -12.441 1.00 98.19 85 ALA A O 1
ATOM 615 N N . ALA A 1 86 ? 14.486 -5.363 -12.483 1.00 97.44 86 ALA A N 1
ATOM 616 C CA . ALA A 1 86 ? 14.541 -4.930 -13.876 1.00 97.44 86 ALA A CA 1
ATOM 617 C C . ALA A 1 86 ? 15.676 -3.929 -14.140 1.00 97.44 86 ALA A C 1
ATOM 619 O O . ALA A 1 86 ? 16.402 -4.069 -15.121 1.00 97.44 86 ALA A O 1
ATOM 620 N N . ARG A 1 87 ? 15.894 -2.961 -13.237 1.00 97.62 87 ARG A N 1
ATOM 621 C CA . ARG A 1 87 ? 17.023 -2.018 -13.319 1.00 97.62 87 ARG A CA 1
ATOM 622 C C . ARG A 1 87 ? 18.381 -2.724 -13.288 1.00 97.62 87 ARG A C 1
ATOM 624 O O . ARG A 1 87 ? 19.333 -2.237 -13.885 1.00 97.62 87 ARG A O 1
ATOM 631 N N . ASN A 1 88 ? 18.486 -3.830 -12.556 1.00 97.75 88 ASN A N 1
ATOM 632 C CA . ASN A 1 88 ? 19.724 -4.595 -12.417 1.00 97.75 88 ASN A CA 1
ATOM 633 C C . ASN A 1 88 ? 19.839 -5.735 -13.452 1.00 97.75 88 ASN A C 1
ATOM 635 O O . ASN A 1 88 ? 20.635 -6.649 -13.240 1.00 97.75 88 ASN A O 1
ATOM 639 N N . ASP A 1 89 ? 19.050 -5.697 -14.534 1.00 97.19 89 ASP A N 1
ATOM 640 C CA . ASP A 1 89 ? 19.036 -6.698 -15.611 1.00 97.19 89 ASP A CA 1
ATOM 641 C C . ASP A 1 89 ? 18.835 -8.145 -15.110 1.00 97.19 89 ASP A C 1
ATOM 643 O O . ASP A 1 89 ? 19.407 -9.096 -15.653 1.00 97.19 89 ASP A O 1
ATOM 647 N N . ALA A 1 90 ? 18.025 -8.327 -14.059 1.00 98.12 90 ALA A N 1
ATOM 648 C CA . ALA A 1 90 ? 17.618 -9.655 -13.609 1.00 98.12 90 ALA A CA 1
ATOM 649 C C . ALA A 1 90 ? 16.850 -10.404 -14.713 1.00 98.12 90 ALA A C 1
ATOM 651 O O . ALA A 1 90 ? 16.282 -9.806 -15.632 1.00 98.12 90 ALA A O 1
ATOM 652 N N . ASP A 1 91 ? 16.815 -11.732 -14.627 1.00 97.50 91 ASP A N 1
ATOM 653 C CA . ASP A 1 91 ? 16.067 -12.538 -15.582 1.00 97.50 91 ASP A CA 1
ATOM 654 C C . ASP A 1 91 ? 14.549 -12.299 -15.484 1.00 97.50 91 ASP A C 1
ATOM 656 O O . ASP A 1 91 ? 14.000 -11.848 -14.474 1.00 97.50 91 ASP A O 1
ATOM 660 N N . ALA A 1 92 ? 13.858 -12.615 -16.579 1.00 97.19 92 ALA A N 1
ATOM 661 C CA . ALA A 1 92 ? 12.422 -12.399 -16.688 1.00 97.19 92 ALA A CA 1
ATOM 662 C C . ALA A 1 92 ? 11.613 -13.224 -15.676 1.00 97.19 92 ALA A C 1
ATOM 664 O O . ALA A 1 92 ? 10.532 -12.790 -15.297 1.00 97.19 92 ALA A O 1
ATOM 665 N N . GLU A 1 93 ? 12.106 -14.390 -15.245 1.00 98.19 93 GLU A N 1
ATOM 666 C CA . GLU A 1 93 ? 11.426 -15.212 -14.237 1.00 98.19 93 GLU A CA 1
ATOM 667 C C . GLU A 1 93 ? 11.395 -14.475 -12.894 1.00 98.19 93 GLU A C 1
ATOM 669 O O . GLU A 1 93 ? 10.323 -14.300 -12.318 1.00 98.19 93 GLU A O 1
ATOM 674 N N . THR A 1 94 ? 12.534 -13.926 -12.468 1.00 98.25 94 THR A N 1
ATOM 675 C CA . THR A 1 94 ? 12.652 -13.114 -11.250 1.00 98.25 94 THR A CA 1
ATOM 676 C C . THR A 1 94 ? 11.739 -11.885 -11.288 1.00 98.25 94 THR A C 1
ATOM 678 O O . THR A 1 94 ? 10.986 -11.632 -10.348 1.00 98.25 94 THR A O 1
ATOM 681 N N . ILE A 1 95 ? 11.770 -11.118 -12.384 1.00 97.88 95 ILE A N 1
ATOM 682 C CA . ILE A 1 95 ? 10.949 -9.904 -12.519 1.00 97.88 95 ILE A CA 1
ATOM 683 C C . ILE A 1 95 ? 9.456 -10.260 -12.511 1.00 97.88 95 ILE A C 1
ATOM 685 O O . ILE A 1 95 ? 8.673 -9.622 -11.807 1.00 97.88 95 ILE A O 1
ATOM 689 N N . ASN A 1 96 ? 9.059 -11.286 -13.269 1.00 97.56 96 ASN A N 1
ATOM 690 C CA . ASN A 1 96 ? 7.660 -11.697 -13.355 1.00 97.56 96 ASN A CA 1
ATOM 691 C C . ASN A 1 96 ? 7.137 -12.239 -12.024 1.00 97.56 96 ASN A C 1
ATOM 693 O O . ASN A 1 96 ? 5.998 -11.937 -11.686 1.00 97.56 96 ASN A O 1
ATOM 697 N N . GLY A 1 97 ? 7.961 -12.942 -11.241 1.00 98.62 97 GLY A N 1
ATOM 698 C CA . GLY A 1 97 ? 7.575 -13.396 -9.904 1.00 98.62 97 GLY A CA 1
ATOM 699 C C . GLY A 1 97 ? 7.156 -12.236 -8.997 1.00 98.62 97 GLY A C 1
ATOM 700 O O . GLY A 1 97 ? 6.103 -12.288 -8.369 1.00 98.62 97 GLY A O 1
ATOM 701 N N . HIS A 1 98 ? 7.908 -11.131 -9.001 1.00 98.31 98 HIS A N 1
ATOM 702 C CA . HIS A 1 98 ? 7.530 -9.935 -8.241 1.00 98.31 98 HIS A CA 1
ATOM 703 C C . HIS A 1 98 ? 6.252 -9.263 -8.766 1.00 98.31 98 HIS A C 1
ATOM 705 O O . HIS A 1 98 ? 5.438 -8.790 -7.975 1.00 98.31 98 HIS A O 1
ATOM 711 N N . ILE A 1 99 ? 6.043 -9.241 -10.087 1.00 98.00 99 ILE A N 1
ATOM 712 C CA . ILE A 1 99 ? 4.815 -8.701 -10.695 1.00 98.00 99 ILE A CA 1
ATOM 713 C C . ILE A 1 99 ? 3.593 -9.546 -10.311 1.00 98.00 99 ILE A C 1
ATOM 715 O O . ILE A 1 99 ? 2.522 -8.997 -10.055 1.00 98.00 99 ILE A O 1
ATOM 719 N N . GLU A 1 100 ? 3.730 -10.870 -10.281 1.00 98.31 100 GLU A N 1
ATOM 720 C CA . GLU A 1 100 ? 2.670 -11.785 -9.851 1.00 98.31 100 GLU A CA 1
ATOM 721 C C . GLU A 1 100 ? 2.329 -11.576 -8.374 1.00 98.31 100 GLU A C 1
ATOM 723 O O . GLU A 1 100 ? 1.153 -11.430 -8.045 1.00 98.31 100 GLU A O 1
ATOM 728 N N . THR A 1 101 ? 3.338 -11.451 -7.505 1.00 98.38 101 THR A N 1
ATOM 729 C CA . THR A 1 101 ? 3.141 -11.103 -6.089 1.00 98.38 101 THR A CA 1
ATOM 730 C C . THR A 1 101 ? 2.421 -9.764 -5.924 1.00 98.38 101 THR A C 1
ATOM 732 O O . THR A 1 101 ? 1.429 -9.695 -5.204 1.00 98.38 101 THR A O 1
ATOM 735 N N . PHE A 1 102 ? 2.855 -8.716 -6.634 1.00 97.69 102 PHE A N 1
ATOM 736 C CA . PHE A 1 102 ? 2.184 -7.411 -6.619 1.00 97.69 102 PHE A CA 1
ATOM 737 C C . PHE A 1 102 ? 0.702 -7.516 -6.998 1.00 97.69 102 PHE A C 1
ATOM 739 O O . PHE A 1 102 ? -0.152 -6.930 -6.336 1.00 97.69 102 PHE A O 1
ATOM 746 N N . ARG A 1 103 ? 0.384 -8.266 -8.061 1.00 96.94 103 ARG A N 1
ATOM 747 C CA . ARG A 1 103 ? -1.000 -8.449 -8.519 1.00 96.94 103 ARG A CA 1
ATOM 748 C C . ARG A 1 103 ? -1.844 -9.211 -7.505 1.00 96.94 103 ARG A C 1
ATOM 750 O O . ARG A 1 103 ? -2.979 -8.809 -7.286 1.00 96.94 103 ARG A O 1
ATOM 757 N N . SER A 1 104 ? -1.285 -10.254 -6.893 1.00 97.88 104 SER A N 1
ATOM 758 C CA . SER A 1 104 ? -1.967 -11.026 -5.850 1.00 97.88 104 SER A CA 1
ATOM 759 C C . SER A 1 104 ? -2.344 -10.135 -4.671 1.00 97.88 104 SER A C 1
ATOM 761 O O . SER A 1 104 ? -3.510 -10.072 -4.309 1.00 97.88 104 SER A O 1
ATOM 763 N N . PHE A 1 105 ? -1.391 -9.369 -4.132 1.00 97.62 105 PHE A N 1
ATOM 764 C CA . PHE A 1 105 ? -1.680 -8.484 -3.003 1.00 97.62 105 PHE A CA 1
ATOM 765 C C . PHE A 1 105 ? -2.666 -7.373 -3.361 1.00 97.62 105 PHE A C 1
ATOM 767 O O . PHE A 1 105 ? -3.518 -7.020 -2.554 1.00 97.62 105 PHE A O 1
ATOM 774 N N . ARG A 1 106 ? -2.613 -6.839 -4.586 1.00 93.44 106 ARG A N 1
ATOM 775 C CA . ARG A 1 106 ? -3.629 -5.882 -5.035 1.00 93.44 106 ARG A CA 1
ATOM 776 C C . ARG A 1 106 ? -5.033 -6.478 -5.066 1.00 93.44 106 ARG A C 1
ATOM 778 O O . ARG A 1 106 ? -5.968 -5.785 -4.686 1.00 93.44 106 ARG A O 1
ATOM 785 N N . GLU A 1 107 ? -5.176 -7.722 -5.513 1.00 95.00 107 GLU A N 1
ATOM 786 C CA . GLU A 1 107 ? -6.462 -8.426 -5.497 1.00 95.00 107 GLU A CA 1
ATOM 787 C C . GLU A 1 107 ? -6.952 -8.655 -4.059 1.00 95.00 107 GLU A C 1
ATOM 789 O O . GLU A 1 107 ? -8.118 -8.396 -3.764 1.00 95.00 107 GLU A O 1
ATOM 794 N N . ASP A 1 108 ? -6.052 -9.046 -3.153 1.00 94.38 108 ASP A N 1
ATOM 795 C CA . ASP A 1 108 ? -6.369 -9.238 -1.734 1.00 94.38 108 ASP A CA 1
ATOM 796 C C . ASP A 1 108 ? -6.810 -7.925 -1.061 1.00 94.38 108 ASP A C 1
ATOM 798 O O . ASP A 1 108 ? -7.818 -7.901 -0.355 1.00 94.38 108 ASP A O 1
ATOM 802 N N . ALA A 1 109 ? -6.118 -6.811 -1.324 1.00 91.38 109 ALA A N 1
ATOM 803 C CA . ALA A 1 109 ? -6.495 -5.499 -0.796 1.00 91.38 109 ALA A CA 1
ATOM 804 C C . ALA A 1 109 ? -7.832 -5.001 -1.373 1.00 91.38 109 ALA A C 1
ATOM 806 O O . ALA A 1 109 ? -8.658 -4.463 -0.643 1.00 91.38 109 ALA A O 1
ATOM 807 N N . GLU A 1 110 ? -8.088 -5.216 -2.670 1.00 89.31 110 GLU A N 1
ATOM 808 C CA . GLU A 1 110 ? -9.360 -4.853 -3.317 1.00 89.31 110 GLU A CA 1
ATOM 809 C C . GLU A 1 110 ? -10.557 -5.659 -2.770 1.00 89.31 110 GLU A C 1
ATOM 811 O O . GLU A 1 110 ? -11.702 -5.210 -2.875 1.00 89.31 110 GLU A O 1
ATOM 816 N N . ALA A 1 111 ? -10.316 -6.819 -2.149 1.00 91.38 111 ALA A N 1
ATOM 817 C CA . ALA A 1 111 ? -11.346 -7.593 -1.460 1.00 91.38 111 ALA A CA 1
ATOM 818 C C . ALA A 1 111 ? -11.738 -7.005 -0.089 1.00 91.38 111 ALA A C 1
ATOM 820 O O . ALA A 1 111 ? -12.801 -7.354 0.438 1.00 91.38 111 ALA A O 1
ATOM 821 N N . ILE A 1 112 ? -10.927 -6.105 0.479 1.00 89.75 112 ILE A N 1
ATOM 822 C CA . ILE A 1 112 ? -11.200 -5.442 1.757 1.00 89.75 112 ILE A CA 1
ATOM 823 C C . ILE A 1 112 ? -11.898 -4.107 1.498 1.00 89.75 112 ILE A C 1
ATOM 825 O O . ILE A 1 112 ? -11.382 -3.200 0.849 1.00 89.75 112 ILE A O 1
ATOM 829 N N . THR A 1 113 ? -13.110 -3.966 2.033 1.00 84.25 113 THR A N 1
ATOM 830 C CA . THR A 1 113 ? -13.843 -2.699 1.964 1.00 84.25 113 THR A CA 1
ATOM 831 C C . THR A 1 113 ? -13.415 -1.802 3.118 1.00 84.25 113 THR A C 1
ATOM 833 O O . THR A 1 113 ? -13.837 -2.011 4.252 1.00 84.25 113 THR A O 1
ATOM 836 N N . VAL A 1 114 ? -12.607 -0.784 2.825 1.00 80.19 114 VAL A N 1
ATOM 837 C CA . VAL A 1 114 ? -12.271 0.269 3.794 1.00 80.19 114 VAL A CA 1
ATOM 838 C C . VAL A 1 114 ? -13.417 1.273 3.849 1.00 80.19 114 VAL A C 1
ATOM 840 O O . VAL A 1 114 ? -13.807 1.827 2.820 1.00 80.19 114 VAL A O 1
ATOM 843 N N . ALA A 1 115 ? -13.969 1.494 5.040 1.00 77.50 115 ALA A N 1
ATOM 844 C CA . ALA A 1 115 ? -15.041 2.460 5.226 1.00 77.50 115 ALA A CA 1
ATOM 845 C C . ALA A 1 115 ? -14.515 3.900 5.079 1.00 77.50 115 ALA A C 1
ATOM 847 O O . ALA A 1 115 ? -13.404 4.220 5.507 1.00 77.50 115 ALA A O 1
ATOM 848 N N . ASP A 1 116 ? -15.315 4.774 4.469 1.00 69.56 116 ASP A N 1
ATOM 849 C CA . ASP A 1 116 ? -14.951 6.179 4.284 1.00 69.56 116 ASP A CA 1
ATOM 850 C C . ASP A 1 116 ? -14.924 6.950 5.614 1.00 69.56 116 ASP A C 1
ATOM 852 O O . ASP A 1 116 ? -15.528 6.551 6.610 1.00 69.56 116 ASP A O 1
ATOM 856 N N . ALA A 1 117 ? -14.270 8.115 5.612 1.00 67.69 117 ALA A N 1
ATOM 857 C CA . ALA A 1 117 ? -14.186 8.988 6.785 1.00 67.69 117 ALA A CA 1
ATOM 858 C C . ALA A 1 117 ? -15.566 9.376 7.351 1.00 67.69 117 ALA A C 1
ATOM 860 O O . ALA A 1 117 ? -15.703 9.527 8.563 1.00 67.69 117 ALA A O 1
ATOM 861 N N . ASP A 1 118 ? -16.591 9.478 6.499 1.00 67.12 118 ASP A N 1
ATOM 862 C CA . ASP A 1 118 ? -17.972 9.724 6.928 1.00 67.12 118 ASP A CA 1
ATOM 863 C C . ASP A 1 118 ? -18.536 8.546 7.740 1.00 67.12 118 ASP A C 1
ATOM 865 O O . ASP A 1 118 ? -19.234 8.755 8.723 1.00 67.12 118 ASP A O 1
ATOM 869 N N . ALA A 1 119 ? -18.185 7.301 7.401 1.00 69.75 119 ALA A N 1
ATOM 870 C CA . ALA A 1 119 ? -18.608 6.132 8.171 1.00 69.75 119 ALA A CA 1
ATOM 871 C C . ALA A 1 119 ? -17.941 6.087 9.556 1.00 69.75 119 ALA A C 1
ATOM 873 O O . ALA A 1 119 ? -18.584 5.702 10.531 1.00 69.75 119 ALA A O 1
ATOM 874 N N . VAL A 1 120 ? -16.682 6.530 9.654 1.00 67.81 120 VAL A N 1
ATOM 875 C CA . VAL A 1 120 ? -15.985 6.705 10.940 1.00 67.81 120 VAL A CA 1
ATOM 876 C C . VAL A 1 120 ? -16.641 7.819 11.760 1.00 67.81 120 VAL A C 1
ATOM 878 O O . VAL A 1 120 ? -16.901 7.637 12.946 1.00 67.81 120 VAL A O 1
ATOM 881 N N . ALA A 1 121 ? -16.956 8.959 11.139 1.00 71.62 121 ALA A N 1
ATOM 882 C CA . ALA A 1 121 ? -17.630 10.072 11.807 1.00 71.62 121 ALA A CA 1
ATOM 883 C C . ALA A 1 121 ? -19.022 9.676 12.329 1.00 71.62 121 ALA A C 1
ATOM 885 O O . ALA A 1 121 ? -19.334 9.953 13.490 1.00 71.62 121 ALA A O 1
ATOM 886 N N . SER A 1 122 ? -19.811 8.955 11.524 1.00 75.69 122 SER A N 1
ATOM 887 C CA . SER A 1 122 ? -21.088 8.376 11.950 1.00 75.69 122 SER A CA 1
ATOM 888 C C . SER A 1 122 ? -20.926 7.381 13.099 1.00 75.69 122 SER A C 1
ATOM 890 O O . SER A 1 122 ? -21.719 7.413 14.040 1.00 75.69 122 SER A O 1
ATOM 892 N N . ALA A 1 123 ? -19.908 6.512 13.058 1.00 72.56 123 ALA A N 1
ATOM 893 C CA . ALA A 1 123 ? -19.642 5.547 14.128 1.00 72.56 123 ALA A CA 1
ATOM 894 C C . ALA A 1 123 ? -19.306 6.238 15.458 1.00 72.56 123 ALA A C 1
ATOM 896 O O . ALA A 1 123 ? -19.774 5.799 16.499 1.00 72.56 123 ALA A O 1
ATOM 897 N N . LEU A 1 124 ? -18.580 7.359 15.407 1.00 70.56 124 LEU A N 1
ATOM 898 C CA . LEU A 1 124 ? -18.226 8.183 16.568 1.00 70.56 124 LEU A CA 1
ATOM 899 C C . LEU A 1 124 ? -19.350 9.138 17.021 1.00 70.56 124 LEU A C 1
ATOM 901 O O . LEU A 1 124 ? -19.151 9.942 17.934 1.00 70.56 124 LEU A O 1
ATOM 905 N N . GLY A 1 125 ? -20.516 9.116 16.365 1.00 72.88 125 GLY A N 1
ATOM 906 C CA . GLY A 1 125 ? -21.639 10.002 16.682 1.00 72.88 125 GLY A CA 1
ATOM 907 C C . GLY A 1 125 ? -21.360 11.488 16.424 1.00 72.88 125 GLY A C 1
ATOM 908 O O . GLY A 1 125 ? -21.911 12.342 17.121 1.00 72.88 125 GLY A O 1
ATOM 909 N N . LEU A 1 126 ? -20.495 11.800 15.453 1.00 71.56 126 LEU A N 1
ATOM 910 C CA . LEU A 1 126 ? -20.058 13.162 15.112 1.00 71.56 126 LEU A CA 1
ATOM 911 C C . LEU A 1 126 ? -20.858 13.806 13.958 1.00 71.56 126 LEU A C 1
ATOM 913 O O . LEU A 1 126 ? -20.459 14.870 13.478 1.00 71.56 126 LEU A O 1
ATOM 917 N N . ASP A 1 127 ? -21.962 13.176 13.539 1.00 55.59 127 ASP A N 1
ATOM 918 C CA . ASP A 1 127 ? -22.884 13.646 12.484 1.00 55.59 127 ASP A CA 1
ATOM 919 C C . ASP A 1 127 ? -23.729 14.880 12.866 1.00 55.59 127 ASP A C 1
ATOM 921 O O . ASP A 1 127 ? -24.247 14.952 14.008 1.00 55.59 127 ASP A O 1
#

Sequence (127 aa):
MARNDATTTRDEGVTAFNDRNYTEAIDPLETALSGYEDAEDGFAEAAGLAAEIDEESAADICETAVDETAIQADATSAALSAARAARNDADAETINGHIETFRSF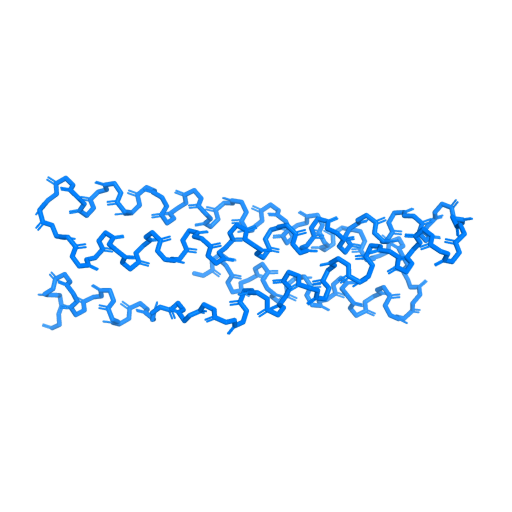REDAEAITVADADAVASALGLD

pLDDT: mean 92.2, std 9.05, range [55.59, 98.62]

Mean predicted aligned error: 4.05 Å

Radius of gyration: 16.65 Å; Cα contacts (8 Å, |Δi|>4): 168; chains: 1; bounding box: 43×29×45 Å